Protein AF-A0A401QY74-F1 (afdb_monomer_lite)

pLDDT: mean 78.92, std 13.47, range [31.12, 91.25]

Secondary structure (DSSP, 8-state):
-PPPPPGGGS-HHHHHHHHTTT--HHHHHTT--GGGTTT-SSS-SSHHHHHHSTTTTHHHHHHT-EEEEEEETTEEEEEEE-HHHHHHHHHHHHHHHHHHHTT-HHHHHTTTT-EEE-TTT--EEEPP-S-HHHHHHHHHT---TTT------

Radius of gyration: 22.14 Å; chains: 1; bounding box: 48×48×56 Å

Organism: Streptomyces noursei (NCBI:txid1971)

Structure (mmCIF, N/CA/C/O backbone):
data_AF-A0A401QY74-F1
#
_entry.id   AF-A0A401QY74-F1
#
loop_
_atom_site.group_PDB
_atom_site.id
_atom_site.type_symbol
_atom_site.label_atom_id
_atom_site.label_alt_id
_atom_site.label_comp_id
_atom_site.label_asym_id
_atom_site.label_entity_id
_atom_site.label_se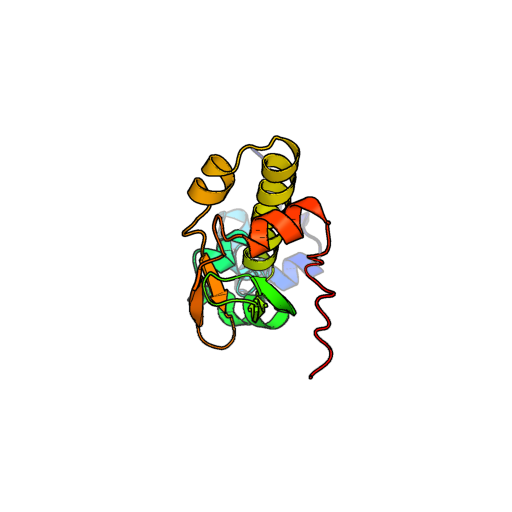q_id
_atom_site.pdbx_PDB_ins_code
_atom_site.Cartn_x
_atom_site.Cartn_y
_atom_site.Cartn_z
_atom_site.occupancy
_atom_site.B_iso_or_equiv
_atom_site.auth_seq_id
_atom_site.auth_comp_id
_atom_site.auth_asym_id
_atom_site.auth_atom_id
_atom_site.pdbx_PDB_model_num
ATOM 1 N N . MET A 1 1 ? 8.653 26.933 -15.887 1.00 36.81 1 MET A N 1
ATOM 2 C CA . MET A 1 1 ? 9.013 25.762 -16.717 1.00 36.81 1 MET A CA 1
ATOM 3 C C . MET A 1 1 ? 10.511 25.531 -16.574 1.00 36.81 1 MET A C 1
ATOM 5 O O . MET A 1 1 ? 11.247 26.499 -16.685 1.00 36.81 1 MET A O 1
ATOM 9 N N . ALA A 1 2 ? 10.967 24.319 -16.245 1.00 40.25 2 ALA A N 1
ATOM 10 C CA . ALA A 1 2 ? 12.402 24.033 -16.136 1.00 40.25 2 ALA A CA 1
ATOM 11 C C . ALA A 1 2 ? 13.040 24.069 -17.536 1.00 40.25 2 ALA A C 1
ATOM 13 O O . ALA A 1 2 ? 12.547 23.383 -18.432 1.00 40.25 2 ALA A O 1
ATOM 14 N N . SER A 1 3 ? 14.095 24.864 -17.740 1.00 54.78 3 SER A N 1
ATOM 15 C CA . SER A 1 3 ? 14.832 24.877 -19.007 1.00 54.78 3 SER A CA 1
ATOM 16 C C . SER A 1 3 ? 15.439 23.492 -19.255 1.00 54.78 3 SER A C 1
ATOM 18 O O . SER A 1 3 ? 16.047 22.888 -18.365 1.00 54.78 3 SER A O 1
ATOM 20 N N . ARG A 1 4 ? 15.223 22.935 -20.453 1.00 61.81 4 ARG A N 1
ATOM 21 C CA . ARG A 1 4 ? 15.915 21.708 -20.868 1.00 61.81 4 ARG A CA 1
ATOM 22 C C . ARG A 1 4 ? 17.410 22.027 -20.923 1.00 61.81 4 ARG A C 1
ATOM 24 O O . ARG A 1 4 ? 17.798 23.016 -21.532 1.00 61.81 4 ARG A O 1
ATOM 31 N N . ARG A 1 5 ? 18.231 21.219 -20.249 1.00 74.44 5 ARG A N 1
ATOM 32 C CA . ARG A 1 5 ? 19.694 21.310 -20.361 1.00 74.44 5 ARG A CA 1
ATOM 33 C C . ARG A 1 5 ? 20.094 20.862 -21.764 1.00 74.44 5 ARG A C 1
ATOM 35 O O . ARG A 1 5 ? 19.477 19.940 -22.279 1.00 74.44 5 ARG A O 1
ATOM 42 N N . GLU A 1 6 ? 21.093 21.492 -22.366 1.00 85.19 6 GLU A N 1
ATOM 43 C CA . GLU A 1 6 ? 21.646 21.061 -23.656 1.00 85.19 6 GLU A CA 1
ATOM 44 C C . GLU A 1 6 ? 22.296 19.672 -23.540 1.00 85.19 6 GLU A C 1
ATOM 46 O O . GLU A 1 6 ? 22.748 19.286 -22.458 1.00 85.19 6 GLU A O 1
ATOM 51 N N . TRP A 1 7 ? 22.366 18.909 -24.637 1.00 85.25 7 TRP A N 1
ATOM 52 C CA . TRP A 1 7 ? 22.944 17.555 -24.632 1.00 85.25 7 TRP A CA 1
ATOM 53 C C . TRP A 1 7 ? 24.395 17.528 -24.129 1.00 85.25 7 TRP A C 1
ATOM 55 O O . TRP A 1 7 ? 24.797 16.612 -23.413 1.00 85.25 7 TRP A O 1
ATOM 65 N N . SER A 1 8 ? 25.173 18.557 -24.466 1.00 86.56 8 SER A N 1
ATOM 66 C CA . SER A 1 8 ? 26.553 18.774 -24.010 1.00 86.56 8 SER A CA 1
ATOM 67 C C . SER A 1 8 ? 26.667 18.990 -22.498 1.00 86.56 8 SER A C 1
ATOM 69 O O . SER A 1 8 ? 27.698 18.671 -21.915 1.00 86.56 8 SER A O 1
ATOM 71 N N . ALA A 1 9 ? 25.610 19.488 -21.853 1.00 88.31 9 ALA A N 1
ATOM 72 C CA . ALA A 1 9 ? 25.554 19.724 -20.412 1.00 88.31 9 ALA A CA 1
ATOM 73 C C . ALA A 1 9 ? 25.134 18.474 -19.610 1.00 88.31 9 ALA A C 1
ATOM 75 O O . ALA A 1 9 ? 24.993 18.530 -18.384 1.00 88.31 9 ALA A O 1
ATOM 76 N N . LEU A 1 10 ? 24.885 17.346 -20.283 1.00 87.19 10 LEU A N 1
ATOM 77 C CA . LEU A 1 10 ? 24.572 16.070 -19.648 1.00 87.19 10 LEU A CA 1
ATOM 78 C C . LEU A 1 10 ? 25.852 15.334 -19.247 1.00 87.19 10 LEU A C 1
ATOM 80 O O . LEU A 1 10 ? 26.827 15.302 -19.992 1.00 87.19 10 LEU A O 1
ATOM 84 N N . SER A 1 11 ? 25.823 14.660 -18.095 1.00 88.31 11 SER A N 1
ATOM 85 C CA . SER A 1 11 ? 26.920 13.773 -17.702 1.00 88.31 11 SER A CA 1
ATOM 86 C C . SER A 1 11 ? 27.022 12.564 -18.635 1.00 88.31 11 SER A C 1
ATOM 88 O O . SER A 1 11 ? 26.013 12.072 -19.147 1.00 88.31 11 SER A O 1
ATOM 90 N N . ASP A 1 12 ? 28.232 12.035 -18.808 1.00 89.75 12 ASP A N 1
ATOM 91 C CA . ASP A 1 12 ? 28.524 10.883 -19.679 1.00 89.75 12 ASP A CA 1
ATOM 92 C C . ASP A 1 12 ? 27.645 9.676 -19.351 1.00 89.75 12 ASP A C 1
ATOM 94 O O . ASP A 1 12 ? 27.039 9.071 -20.232 1.00 89.75 12 ASP A O 1
ATOM 98 N N . GLY A 1 13 ? 27.476 9.378 -18.059 1.00 85.44 13 GLY A N 1
ATOM 99 C CA . GLY A 1 13 ? 26.622 8.280 -17.609 1.00 85.44 13 GLY A CA 1
ATOM 100 C C . GLY A 1 13 ? 25.136 8.481 -17.927 1.00 85.44 13 GLY A C 1
ATOM 101 O O . GLY A 1 13 ? 24.408 7.501 -18.110 1.00 85.44 13 GLY A O 1
ATOM 102 N N . TYR A 1 14 ? 24.666 9.729 -18.006 1.00 85.88 14 TYR A N 1
ATOM 103 C CA . TYR A 1 14 ? 23.292 10.030 -18.403 1.00 85.88 14 TYR A CA 1
ATOM 104 C C . TYR A 1 14 ? 23.121 9.960 -19.925 1.00 85.88 14 TYR A C 1
ATOM 106 O O . TYR A 1 14 ? 22.146 9.366 -20.383 1.00 85.88 14 TYR A O 1
ATOM 114 N N . ARG A 1 15 ? 24.101 10.446 -20.700 1.00 90.31 15 ARG A N 1
ATOM 115 C CA . ARG A 1 15 ? 24.144 10.293 -22.167 1.00 90.31 15 ARG A CA 1
ATOM 116 C C . ARG A 1 15 ? 24.141 8.821 -22.578 1.00 90.31 15 ARG A C 1
ATOM 118 O O . ARG A 1 15 ? 23.209 8.379 -23.241 1.00 90.31 15 ARG A O 1
ATOM 125 N N . ALA A 1 16 ? 25.041 8.017 -22.013 1.00 88.31 16 ALA A N 1
ATOM 126 C CA . ALA A 1 16 ? 25.101 6.573 -22.251 1.00 88.31 16 ALA A CA 1
ATOM 127 C C . ALA A 1 16 ? 23.817 5.824 -21.831 1.00 88.31 16 ALA A C 1
ATOM 129 O O . ALA A 1 16 ? 23.535 4.713 -22.287 1.00 88.31 16 ALA A O 1
ATOM 130 N N . ARG A 1 17 ? 23.021 6.379 -20.907 1.00 85.50 17 ARG A N 1
ATOM 131 C CA . ARG A 1 17 ? 21.716 5.814 -20.530 1.00 85.50 17 ARG A CA 1
ATOM 132 C C . ARG A 1 17 ? 20.640 6.127 -21.569 1.00 85.50 17 ARG A C 1
ATOM 134 O O . ARG A 1 17 ? 19.817 5.255 -21.844 1.00 85.50 17 ARG A O 1
ATOM 141 N N . LEU A 1 18 ? 20.638 7.346 -22.104 1.00 88.88 18 LEU A N 1
ATOM 142 C CA . LEU A 1 18 ? 19.733 7.781 -23.168 1.00 88.88 18 LEU A CA 1
ATOM 143 C C . LEU A 1 18 ? 20.008 7.007 -24.460 1.00 88.88 18 LEU A C 1
ATOM 145 O O . LEU A 1 18 ? 19.090 6.402 -25.014 1.00 88.88 18 LEU A O 1
ATOM 149 N N . GLU A 1 19 ? 21.278 6.899 -24.841 1.00 90.25 19 GLU A N 1
ATOM 150 C CA . GLU A 1 19 ? 21.724 6.182 -26.040 1.00 90.25 19 GLU A CA 1
ATOM 151 C C . GLU A 1 19 ? 21.367 4.691 -25.984 1.00 90.25 19 GLU A C 1
ATOM 153 O O . GLU A 1 19 ? 20.793 4.157 -26.930 1.00 90.25 19 GLU A O 1
ATOM 158 N N . ARG A 1 20 ? 21.558 4.020 -24.835 1.00 86.06 20 ARG A N 1
ATOM 159 C CA . ARG A 1 20 ? 21.109 2.622 -24.629 1.00 86.06 20 ARG A CA 1
ATOM 160 C C . ARG A 1 20 ? 19.603 2.411 -24.800 1.00 86.06 20 ARG A C 1
ATOM 162 O O . ARG A 1 20 ? 19.151 1.270 -24.881 1.00 86.06 20 ARG A O 1
ATOM 169 N N . LYS A 1 21 ? 18.808 3.479 -24.776 1.00 86.06 21 LYS A N 1
ATOM 170 C CA . LYS A 1 21 ? 17.360 3.451 -25.014 1.00 86.06 21 LYS A CA 1
ATOM 171 C C . LYS A 1 21 ? 16.972 4.034 -26.373 1.00 86.06 21 LYS A C 1
ATOM 173 O O . LYS A 1 21 ? 15.786 4.263 -26.589 1.00 86.06 21 LYS A O 1
ATOM 178 N N . GLY A 1 22 ? 17.943 4.236 -27.265 1.00 88.94 22 GLY A N 1
ATOM 179 C CA . GLY A 1 22 ? 17.730 4.756 -28.613 1.00 88.94 22 GLY A CA 1
ATOM 180 C C . GLY A 1 22 ? 17.427 6.253 -28.655 1.00 88.94 22 GLY A C 1
ATOM 181 O O . GLY A 1 22 ? 16.873 6.724 -29.639 1.00 88.94 22 GLY A O 1
ATOM 182 N N . ILE A 1 23 ? 17.733 6.993 -27.586 1.00 90.25 23 ILE A N 1
ATOM 183 C CA . ILE A 1 23 ? 17.584 8.449 -27.547 1.00 90.25 23 ILE A CA 1
ATOM 184 C C . ILE A 1 23 ? 18.964 9.046 -27.793 1.00 90.25 23 ILE A C 1
ATOM 186 O O . ILE A 1 23 ? 19.796 9.086 -26.887 1.00 90.25 23 ILE A O 1
ATOM 190 N N . ASP A 1 24 ? 19.196 9.479 -29.026 1.00 91.25 24 ASP A N 1
ATOM 191 C CA . ASP A 1 24 ? 20.388 10.225 -29.405 1.00 91.25 24 ASP A CA 1
ATOM 192 C C . ASP A 1 24 ? 20.229 11.728 -29.111 1.00 91.25 24 ASP A C 1
ATOM 194 O O . ASP A 1 24 ? 19.210 12.196 -28.584 1.00 91.25 24 ASP A O 1
ATOM 198 N N . ARG A 1 25 ? 21.266 12.499 -29.450 1.00 90.38 25 ARG A N 1
ATOM 199 C CA . ARG A 1 25 ? 21.287 13.952 -29.276 1.00 90.38 25 ARG A CA 1
ATOM 200 C C . ARG A 1 25 ? 20.093 14.637 -29.940 1.00 90.38 25 ARG A C 1
ATOM 202 O O . ARG A 1 25 ? 19.439 15.460 -29.301 1.00 90.38 25 ARG A O 1
ATOM 209 N N . ALA A 1 26 ? 19.803 14.287 -31.191 1.00 88.56 26 ALA A N 1
ATOM 210 C CA . ALA A 1 26 ? 18.740 14.917 -31.965 1.00 88.56 26 ALA A CA 1
ATOM 211 C C . ALA A 1 26 ? 17.360 14.614 -31.361 1.00 88.56 26 ALA A C 1
ATOM 213 O O . ALA A 1 26 ? 16.532 15.514 -31.200 1.00 88.56 26 ALA A O 1
ATOM 214 N N . ALA A 1 27 ? 17.123 13.370 -30.942 1.00 87.44 27 ALA A N 1
ATOM 215 C CA . ALA A 1 27 ? 15.905 12.965 -30.251 1.00 87.44 27 ALA A CA 1
ATOM 216 C C . ALA A 1 27 ? 15.744 13.692 -28.905 1.00 87.44 27 ALA A C 1
ATOM 218 O O . ALA A 1 27 ? 14.655 14.147 -28.556 1.00 87.44 27 ALA A O 1
ATOM 219 N N . TYR A 1 28 ? 16.821 13.846 -28.138 1.00 88.19 28 TYR A N 1
ATOM 220 C CA . TYR A 1 28 ? 16.780 14.550 -26.859 1.00 88.19 28 TYR A CA 1
ATOM 221 C C . TYR A 1 28 ? 16.468 16.043 -27.017 1.00 88.19 28 TYR A C 1
ATOM 223 O O . TYR A 1 28 ? 15.585 16.566 -26.331 1.00 88.19 28 TYR A O 1
ATOM 231 N N . GLU A 1 29 ? 17.165 16.719 -27.931 1.00 86.31 29 GLU A N 1
ATOM 232 C CA . GLU A 1 29 ? 17.024 18.160 -28.170 1.00 86.31 29 GLU A CA 1
ATOM 233 C C . GLU A 1 29 ? 15.667 18.500 -28.816 1.00 86.31 29 GLU A C 1
ATOM 235 O O . GLU A 1 29 ? 15.046 19.495 -28.442 1.00 86.31 29 GLU A O 1
ATOM 240 N N . SER A 1 30 ? 15.128 17.620 -29.672 1.00 86.19 30 SER A N 1
ATOM 241 C CA . SER A 1 30 ? 13.758 17.729 -30.212 1.00 86.19 30 SER A CA 1
ATOM 242 C C . SER A 1 30 ? 12.655 17.439 -29.182 1.00 86.19 30 SER A C 1
ATOM 244 O O . SER A 1 30 ? 11.476 17.695 -29.431 1.00 86.19 30 SER A O 1
ATOM 246 N N . GLY A 1 31 ? 13.019 16.966 -27.985 1.00 82.94 31 GLY A N 1
ATOM 247 C CA . GLY A 1 31 ? 12.098 16.785 -26.869 1.00 82.94 31 GLY A CA 1
ATOM 248 C C . GLY A 1 31 ? 11.434 15.413 -26.791 1.00 82.94 31 GLY A C 1
ATOM 249 O O . GLY A 1 31 ? 10.350 15.317 -26.206 1.00 82.94 31 GLY A O 1
ATOM 250 N N . ALA A 1 32 ? 12.070 14.365 -27.323 1.00 83.69 32 ALA A N 1
ATOM 251 C CA . ALA A 1 32 ? 11.608 12.989 -27.189 1.00 83.69 32 ALA A CA 1
ATOM 252 C C . ALA A 1 32 ? 11.346 12.602 -25.723 1.00 83.69 32 ALA A C 1
ATOM 254 O O . ALA A 1 32 ? 11.953 13.104 -24.769 1.00 83.69 32 ALA A O 1
ATOM 255 N N . SER A 1 33 ? 10.420 11.664 -25.531 1.00 82.00 33 SER A N 1
ATOM 256 C CA . SER A 1 33 ? 10.063 11.183 -24.199 1.00 82.00 33 SER A CA 1
ATOM 257 C C . SER A 1 33 ? 11.231 10.435 -23.550 1.00 82.00 33 SER A C 1
ATOM 259 O O . SER A 1 33 ? 11.589 9.333 -23.953 1.00 82.00 33 SER A O 1
ATOM 261 N N . LEU A 1 34 ? 11.776 10.992 -22.467 1.00 84.19 34 LEU A N 1
ATOM 262 C CA . LEU A 1 34 ? 12.875 10.384 -21.701 1.00 84.19 34 LEU A CA 1
ATOM 263 C C . LEU A 1 34 ? 12.405 9.273 -20.747 1.00 84.19 34 LEU A C 1
ATOM 265 O O . LEU A 1 34 ? 13.200 8.723 -19.982 1.00 84.19 34 LEU A O 1
ATOM 269 N N . LYS A 1 35 ? 11.104 8.961 -20.734 1.00 74.69 35 LYS A N 1
ATOM 270 C CA . LYS A 1 35 ? 10.482 8.068 -19.746 1.00 74.69 35 LYS A CA 1
ATOM 271 C C . LYS A 1 35 ? 11.110 6.672 -19.744 1.00 74.69 35 LYS A C 1
ATOM 273 O O . LYS A 1 35 ? 11.360 6.113 -18.678 1.00 74.69 35 LYS A O 1
ATOM 278 N N . SER A 1 36 ? 11.424 6.140 -20.925 1.00 68.81 36 SER A N 1
ATOM 279 C CA . SER A 1 36 ? 12.090 4.842 -21.097 1.00 68.81 36 SER A CA 1
ATOM 280 C C . SER A 1 36 ? 13.531 4.829 -20.562 1.00 68.81 36 SER A C 1
ATOM 282 O O . SER A 1 36 ? 13.995 3.797 -20.073 1.00 68.81 36 SER A O 1
ATOM 284 N N . ALA A 1 37 ? 14.222 5.972 -20.602 1.00 75.94 37 ALA A N 1
ATOM 285 C CA . ALA A 1 37 ? 15.604 6.137 -20.160 1.00 75.94 37 ALA A CA 1
ATOM 286 C C . ALA A 1 37 ? 15.755 6.519 -18.687 1.00 75.94 37 ALA A C 1
ATOM 288 O O . ALA A 1 37 ? 16.799 6.263 -18.096 1.00 75.94 37 ALA A O 1
ATOM 289 N N . ARG A 1 38 ? 14.717 7.055 -18.039 1.00 72.31 38 ARG A N 1
ATOM 290 C CA . ARG A 1 38 ? 14.754 7.356 -16.597 1.00 72.31 38 ARG A CA 1
ATOM 291 C C . ARG A 1 38 ? 14.745 6.111 -15.698 1.00 72.31 38 ARG A C 1
ATOM 293 O O . ARG A 1 38 ? 14.955 6.239 -14.501 1.00 72.31 38 ARG A O 1
ATOM 300 N N . GLY A 1 39 ? 14.580 4.909 -16.258 1.00 63.31 39 GLY A N 1
ATOM 301 C CA . GLY A 1 39 ? 14.676 3.648 -15.507 1.00 63.31 39 GLY A CA 1
ATOM 302 C C . GLY A 1 39 ? 13.422 3.288 -14.702 1.00 63.31 39 GLY A C 1
ATOM 303 O O . GLY A 1 39 ? 13.426 2.304 -13.973 1.00 63.31 39 GLY A O 1
ATOM 304 N N . HIS A 1 40 ? 12.325 4.029 -14.870 1.00 62.44 40 HIS A N 1
ATOM 305 C CA . HIS A 1 40 ? 11.055 3.806 -14.167 1.00 62.44 40 HIS A CA 1
ATOM 306 C C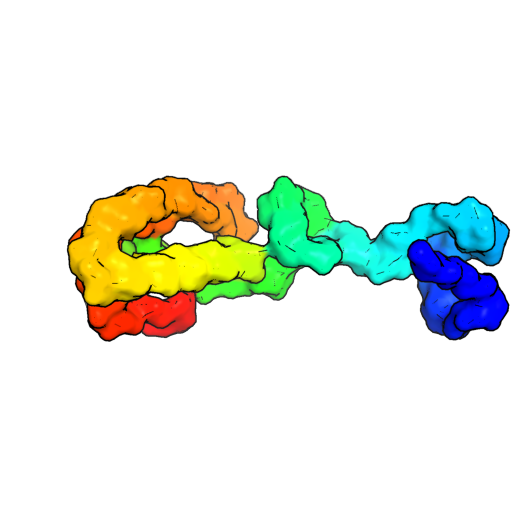 . HIS A 1 40 ? 10.117 2.814 -14.871 1.00 62.44 40 HIS A C 1
ATOM 308 O O . HIS A 1 40 ? 8.928 2.782 -14.573 1.00 62.44 40 HIS A O 1
ATOM 314 N N . ARG A 1 41 ? 10.600 2.009 -15.831 1.00 64.06 41 ARG A N 1
ATOM 315 C CA . ARG A 1 41 ? 9.706 1.117 -16.596 1.00 64.06 41 ARG A CA 1
ATOM 316 C C . ARG A 1 41 ? 8.973 0.133 -15.682 1.00 64.06 41 ARG A C 1
ATOM 318 O O . ARG A 1 41 ? 7.771 -0.025 -15.816 1.00 64.06 41 ARG A O 1
ATOM 325 N N . GLU A 1 42 ? 9.694 -0.459 -14.736 1.00 66.69 42 GLU A N 1
ATOM 326 C CA . GLU A 1 42 ? 9.147 -1.443 -13.790 1.00 66.69 42 GLU A CA 1
ATOM 327 C C . GLU A 1 42 ? 8.958 -0.877 -12.381 1.00 66.69 42 GLU A C 1
ATOM 329 O O . GLU A 1 42 ? 8.399 -1.539 -11.517 1.00 66.69 42 GLU A O 1
ATOM 334 N N . THR A 1 43 ? 9.450 0.337 -12.119 1.00 76.50 43 THR A N 1
ATOM 335 C CA . THR A 1 43 ? 9.350 1.000 -10.814 1.00 76.50 43 THR A CA 1
ATOM 336 C C . THR A 1 43 ? 8.494 2.248 -10.977 1.00 76.50 43 THR A C 1
ATOM 338 O O . THR A 1 43 ? 8.926 3.161 -11.682 1.00 76.50 43 THR A O 1
ATOM 341 N N . PRO A 1 44 ? 7.310 2.316 -10.348 1.00 76.50 44 PRO A N 1
ATOM 342 C CA . PRO A 1 44 ? 6.426 3.459 -10.496 1.00 76.50 44 PRO A CA 1
ATOM 343 C C . PRO A 1 44 ? 7.086 4.736 -9.962 1.00 76.50 44 PRO A C 1
ATOM 345 O O . PRO A 1 44 ? 7.914 4.684 -9.049 1.00 76.50 44 PRO A O 1
ATOM 348 N N . GLU A 1 45 ? 6.691 5.889 -10.502 1.00 74.19 45 GLU A N 1
ATOM 349 C CA . GLU A 1 45 ? 7.146 7.197 -10.008 1.00 74.19 45 GLU A CA 1
ATOM 350 C C . GLU A 1 45 ? 6.630 7.453 -8.583 1.00 74.19 45 GLU A C 1
ATOM 352 O O . GLU A 1 45 ? 7.370 7.947 -7.731 1.00 74.19 45 GLU A O 1
ATOM 357 N N . HIS A 1 46 ? 5.398 7.023 -8.280 1.00 77.50 46 HIS A N 1
ATOM 358 C CA . HIS A 1 46 ? 4.856 7.000 -6.924 1.00 77.50 46 HIS A CA 1
ATOM 359 C C . HIS A 1 46 ? 4.315 5.610 -6.546 1.00 77.50 46 HIS A C 1
ATOM 361 O O . HIS A 1 46 ? 3.654 4.975 -7.364 1.00 77.50 46 HIS A O 1
ATOM 367 N N . PRO A 1 47 ? 4.461 5.142 -5.286 1.00 74.81 47 PRO A N 1
ATOM 368 C CA . PRO A 1 47 ? 3.923 3.842 -4.860 1.00 74.81 47 PRO A CA 1
ATOM 369 C C . PRO A 1 47 ? 2.420 3.662 -5.129 1.00 74.81 47 PRO A C 1
ATOM 371 O O . PRO A 1 47 ? 1.980 2.562 -5.443 1.00 74.81 47 PRO A O 1
ATOM 374 N N . ARG A 1 48 ? 1.634 4.747 -5.072 1.00 76.44 48 ARG A N 1
ATOM 375 C CA . ARG A 1 48 ? 0.199 4.737 -5.415 1.00 76.44 48 ARG A CA 1
ATOM 376 C C . ARG A 1 48 ? -0.082 4.315 -6.861 1.00 76.44 48 ARG A C 1
ATOM 378 O O . ARG A 1 48 ? -1.148 3.774 -7.136 1.00 76.44 48 ARG A O 1
ATOM 385 N N . ASP A 1 49 ? 0.857 4.535 -7.780 1.00 78.12 49 ASP A N 1
ATOM 386 C CA . ASP A 1 49 ? 0.672 4.183 -9.188 1.00 78.12 49 ASP A CA 1
ATOM 387 C C . ASP A 1 49 ? 0.747 2.668 -9.397 1.00 78.12 49 ASP A C 1
ATOM 389 O O . ASP A 1 49 ? 0.061 2.160 -10.283 1.00 78.12 49 ASP A O 1
ATOM 393 N N . ALA A 1 50 ? 1.519 1.961 -8.559 1.00 79.81 50 ALA A N 1
ATOM 394 C CA . ALA A 1 50 ? 1.527 0.499 -8.511 1.00 79.81 50 ALA A CA 1
ATOM 395 C C . ALA A 1 50 ? 0.189 -0.065 -8.027 1.00 79.81 50 ALA A C 1
ATOM 397 O O . ALA A 1 50 ? -0.285 -1.037 -8.599 1.00 79.81 50 ALA A O 1
ATOM 398 N N . ALA A 1 51 ? -0.460 0.571 -7.049 1.00 72.00 51 ALA A N 1
ATOM 399 C CA . ALA A 1 51 ? -1.792 0.155 -6.609 1.00 72.00 51 ALA A CA 1
ATOM 400 C C . ALA A 1 51 ? -2.872 0.411 -7.678 1.00 72.00 51 ALA A C 1
ATOM 402 O O . ALA A 1 51 ? -3.787 -0.388 -7.832 1.00 72.00 51 ALA A O 1
ATOM 403 N N . ARG A 1 52 ? -2.772 1.513 -8.441 1.00 77.06 52 ARG A N 1
ATOM 404 C CA . ARG A 1 52 ? -3.742 1.844 -9.505 1.00 77.06 52 ARG A CA 1
ATOM 405 C C . ARG A 1 52 ? -3.588 0.969 -10.753 1.00 77.06 52 ARG A C 1
ATOM 407 O O . ARG A 1 52 ? -4.558 0.763 -11.473 1.00 77.06 52 ARG A O 1
ATOM 414 N N . ARG A 1 53 ? -2.367 0.516 -11.046 1.00 77.94 53 ARG A N 1
ATOM 415 C CA . ARG A 1 53 ? -2.032 -0.322 -12.209 1.00 77.94 53 ARG A CA 1
ATOM 416 C C . ARG A 1 53 ? -1.242 -1.547 -11.747 1.00 77.94 53 ARG A C 1
ATOM 418 O O . ARG A 1 53 ? -0.038 -1.627 -11.990 1.00 77.94 53 ARG A O 1
ATOM 425 N N . PRO A 1 54 ? -1.900 -2.475 -11.037 1.00 72.12 54 PRO A N 1
ATOM 426 C CA . PRO A 1 54 ? -1.223 -3.582 -10.374 1.00 72.12 54 PRO A CA 1
ATOM 427 C C . PRO A 1 54 ? -0.473 -4.486 -11.354 1.00 72.12 54 PRO A C 1
ATOM 429 O O . PRO A 1 54 ? 0.641 -4.909 -11.052 1.00 72.12 54 PRO A O 1
ATOM 432 N N . THR A 1 55 ? -1.037 -4.703 -12.542 1.00 78.12 55 THR A N 1
ATOM 433 C CA . THR A 1 55 ? -0.460 -5.517 -13.620 1.00 78.12 55 THR A CA 1
ATOM 434 C C . THR A 1 55 ? 0.872 -4.961 -14.120 1.00 78.12 55 THR A C 1
ATOM 436 O O . THR A 1 55 ? 1.854 -5.699 -14.210 1.00 78.12 55 THR A O 1
ATOM 439 N N . ASP A 1 56 ? 0.939 -3.649 -14.360 1.00 77.31 56 ASP A N 1
ATOM 440 C CA . ASP A 1 56 ? 2.107 -2.964 -14.934 1.00 77.31 56 ASP A CA 1
ATOM 441 C C . ASP A 1 56 ? 3.315 -2.966 -13.985 1.00 77.31 56 ASP A C 1
ATOM 443 O O . ASP A 1 56 ? 4.461 -2.854 -14.421 1.00 77.31 56 ASP A O 1
ATOM 447 N N . PHE A 1 57 ? 3.065 -3.076 -12.677 1.00 81.56 57 PHE A N 1
ATOM 448 C CA . PHE A 1 57 ? 4.079 -2.934 -11.632 1.00 81.56 57 PHE A CA 1
ATOM 449 C C . PHE A 1 57 ? 4.204 -4.169 -10.735 1.00 81.56 57 PHE A C 1
ATOM 451 O O . PHE A 1 57 ? 4.714 -4.064 -9.618 1.00 81.56 57 PHE A O 1
ATOM 458 N N . THR A 1 58 ? 3.789 -5.343 -11.219 1.00 81.62 58 THR A N 1
ATOM 459 C CA . THR A 1 58 ? 3.809 -6.608 -10.463 1.00 81.62 58 THR A CA 1
ATOM 460 C C . THR A 1 58 ? 5.169 -6.862 -9.797 1.00 81.62 58 THR A C 1
ATOM 462 O O . THR A 1 58 ? 5.242 -7.039 -8.581 1.00 81.62 58 THR A O 1
ATOM 465 N N . ALA A 1 59 ? 6.271 -6.761 -10.550 1.00 82.00 59 ALA A N 1
ATOM 466 C CA . ALA A 1 59 ? 7.623 -6.973 -10.022 1.00 82.00 59 ALA A CA 1
ATOM 467 C C . ALA A 1 59 ? 7.993 -5.991 -8.892 1.00 82.00 59 ALA A C 1
ATOM 469 O O . ALA A 1 59 ? 8.605 -6.375 -7.893 1.00 82.00 59 ALA A O 1
ATOM 470 N N . TYR A 1 60 ? 7.593 -4.720 -9.008 1.00 83.94 60 TYR A N 1
ATOM 471 C CA . TYR A 1 60 ? 7.809 -3.729 -7.954 1.00 83.94 60 TYR A CA 1
ATOM 472 C C . TYR A 1 60 ? 6.980 -4.020 -6.704 1.00 83.94 60 TYR A C 1
ATOM 474 O O . TYR A 1 60 ? 7.504 -3.880 -5.593 1.00 83.94 60 TYR A O 1
ATOM 482 N N . ARG A 1 61 ? 5.713 -4.420 -6.875 1.00 85.62 61 ARG A N 1
ATOM 483 C CA . ARG A 1 61 ? 4.815 -4.770 -5.768 1.00 85.62 61 ARG A CA 1
ATOM 484 C C . ARG A 1 61 ? 5.385 -5.943 -4.981 1.00 85.62 61 ARG A C 1
ATOM 486 O O . ARG A 1 61 ? 5.637 -5.777 -3.792 1.00 85.62 61 ARG A O 1
ATOM 493 N N . VAL A 1 62 ? 5.714 -7.046 -5.657 1.00 85.12 62 VAL A N 1
ATOM 494 C CA . VAL A 1 62 ? 6.288 -8.263 -5.052 1.00 85.12 62 VAL A CA 1
ATOM 495 C C . VAL A 1 62 ? 7.598 -7.965 -4.320 1.00 85.12 62 VAL A C 1
ATOM 497 O O . VAL A 1 62 ? 7.749 -8.322 -3.151 1.00 85.12 62 VAL A O 1
ATOM 500 N N . ARG A 1 63 ? 8.532 -7.244 -4.960 1.00 85.56 63 ARG A N 1
ATOM 501 C CA . ARG A 1 63 ? 9.847 -6.918 -4.376 1.00 85.56 63 ARG A CA 1
ATOM 502 C C . ARG A 1 63 ? 9.750 -6.115 -3.078 1.00 85.56 63 ARG A C 1
ATOM 504 O O . ARG A 1 63 ? 10.614 -6.235 -2.217 1.00 85.56 63 ARG A O 1
ATOM 511 N N . ASN A 1 64 ? 8.730 -5.269 -2.946 1.00 84.88 64 ASN A N 1
ATOM 512 C CA . ASN A 1 64 ? 8.547 -4.390 -1.786 1.00 84.88 64 ASN A CA 1
ATOM 513 C C . ASN A 1 64 ? 7.456 -4.871 -0.820 1.00 84.88 64 ASN A C 1
ATOM 515 O O . ASN A 1 64 ? 7.114 -4.142 0.128 1.00 84.88 64 ASN A O 1
ATOM 519 N N . ALA A 1 65 ? 6.886 -6.049 -1.074 1.00 88.06 65 ALA A N 1
ATOM 520 C CA . ALA A 1 65 ? 5.816 -6.590 -0.266 1.00 88.06 65 ALA A CA 1
ATOM 521 C C . ALA A 1 65 ? 6.347 -7.176 1.045 1.00 88.06 65 ALA A C 1
ATOM 523 O O . ALA A 1 65 ? 7.445 -7.731 1.098 1.00 88.06 65 ALA A O 1
ATOM 524 N N . LYS A 1 66 ? 5.558 -7.051 2.113 1.00 87.81 66 LYS A N 1
ATOM 525 C CA . LYS A 1 66 ? 5.863 -7.626 3.427 1.00 87.81 66 LYS A CA 1
ATOM 526 C C . LYS A 1 66 ? 4.645 -8.347 3.986 1.00 87.81 66 LYS A C 1
ATOM 528 O O . LYS A 1 66 ? 3.519 -7.905 3.771 1.00 87.81 66 LYS A O 1
ATOM 533 N N . ASN A 1 67 ? 4.901 -9.403 4.751 1.00 88.50 67 ASN A N 1
ATOM 534 C CA . ASN A 1 67 ? 3.871 -10.100 5.512 1.00 88.50 67 ASN A CA 1
ATOM 535 C C . ASN A 1 67 ? 3.421 -9.227 6.680 1.00 88.50 67 ASN A C 1
ATOM 537 O O . ASN A 1 67 ? 4.246 -8.860 7.518 1.00 88.50 67 ASN A O 1
ATOM 541 N N . ILE A 1 68 ? 2.132 -8.914 6.730 1.00 85.12 68 ILE A N 1
ATOM 542 C CA . ILE A 1 68 ? 1.508 -8.087 7.761 1.00 85.12 68 ILE A CA 1
ATOM 543 C C . ILE A 1 68 ? 0.233 -8.751 8.240 1.00 85.12 68 ILE A C 1
ATOM 545 O O . ILE A 1 68 ? -0.491 -9.382 7.473 1.00 85.12 68 ILE A O 1
ATOM 549 N N . ASN A 1 69 ? -0.034 -8.580 9.527 1.00 83.62 69 ASN A N 1
ATOM 550 C CA . ASN A 1 69 ? -1.288 -8.998 10.116 1.00 83.62 69 ASN A CA 1
ATOM 551 C C . ASN A 1 69 ? -2.321 -7.889 9.940 1.00 83.62 69 ASN A C 1
ATOM 553 O O . ASN A 1 69 ? -2.088 -6.733 10.301 1.00 83.62 69 ASN A O 1
ATOM 557 N N . VAL A 1 70 ? -3.459 -8.258 9.377 1.00 83.75 70 VAL A N 1
ATOM 558 C CA . VAL A 1 70 ? -4.558 -7.364 9.057 1.00 83.75 70 VAL A CA 1
ATOM 559 C C . VAL A 1 70 ? -5.809 -7.874 9.745 1.00 83.75 70 VAL A C 1
ATOM 561 O O . VAL A 1 70 ? -6.144 -9.053 9.652 1.00 83.75 70 VAL A O 1
ATOM 564 N N . LEU A 1 71 ? -6.492 -6.982 10.459 1.00 84.25 71 LEU A N 1
ATOM 565 C CA . LEU A 1 71 ? -7.777 -7.301 11.057 1.00 84.25 71 LEU A CA 1
ATOM 566 C C . LEU A 1 71 ? -8.874 -7.155 10.001 1.00 84.25 71 LEU A C 1
ATOM 568 O O . LEU A 1 71 ? -9.054 -6.077 9.431 1.00 84.25 71 LEU A O 1
ATOM 572 N N . THR A 1 72 ? -9.593 -8.242 9.765 1.00 84.44 72 THR A N 1
ATOM 573 C CA . THR A 1 72 ? -10.758 -8.328 8.879 1.00 84.44 72 THR A CA 1
ATOM 574 C C . THR A 1 72 ? -12.017 -8.572 9.710 1.00 84.44 72 THR A C 1
ATOM 576 O O . THR A 1 72 ? -11.927 -8.769 10.924 1.00 84.44 72 THR A O 1
ATOM 579 N N . ASN A 1 73 ? -13.195 -8.549 9.084 1.00 77.62 73 ASN A N 1
ATOM 580 C CA . ASN A 1 73 ? -14.446 -8.860 9.788 1.00 77.62 73 ASN A CA 1
ATOM 581 C C . ASN A 1 73 ? -14.472 -10.303 10.322 1.00 77.62 73 ASN A C 1
ATOM 583 O O . ASN A 1 73 ? -15.078 -10.545 11.359 1.00 77.62 73 ASN A O 1
ATOM 587 N N . ASP A 1 74 ? -13.753 -11.218 9.667 1.00 79.56 74 ASP A N 1
ATOM 588 C CA . ASP A 1 74 ? -13.657 -12.635 10.046 1.00 79.56 74 ASP A CA 1
ATOM 589 C C . ASP A 1 74 ? -12.486 -12.913 11.007 1.00 79.56 74 ASP A C 1
ATOM 591 O O . ASP A 1 74 ? -12.137 -14.060 11.277 1.00 79.56 74 ASP A O 1
ATOM 595 N N . GLY A 1 75 ? -11.844 -11.856 11.515 1.00 79.75 75 GLY A N 1
ATOM 596 C CA . GLY A 1 75 ? -10.709 -11.942 12.425 1.00 79.75 75 GLY A CA 1
ATOM 597 C C . GLY A 1 75 ? -9.375 -11.593 11.772 1.00 79.75 75 GLY A C 1
ATOM 598 O O . GLY A 1 75 ? -9.295 -10.885 10.762 1.00 79.75 75 GLY A O 1
ATOM 599 N N . LEU A 1 76 ? -8.288 -12.023 12.407 1.00 83.38 76 LEU A N 1
ATOM 600 C CA . LEU A 1 76 ? -6.940 -11.641 12.010 1.00 83.38 76 LEU A CA 1
ATOM 601 C C . LEU A 1 76 ? -6.408 -12.530 10.879 1.00 83.38 76 LEU A C 1
ATOM 603 O O . LEU A 1 76 ? -6.321 -13.744 11.031 1.00 83.38 76 LEU A O 1
ATOM 607 N N . ARG A 1 77 ? -5.968 -11.918 9.776 1.00 85.12 77 ARG A N 1
ATOM 608 C CA . ARG A 1 77 ? -5.328 -12.605 8.644 1.00 85.12 77 ARG A CA 1
ATOM 609 C C . ARG A 1 77 ? -3.891 -12.125 8.465 1.00 85.12 77 ARG A C 1
ATOM 611 O O . ARG A 1 77 ? -3.622 -10.926 8.532 1.00 85.12 77 ARG A O 1
ATOM 618 N N . ARG A 1 78 ? -2.964 -13.047 8.198 1.00 87.31 78 ARG A N 1
ATOM 619 C CA . ARG A 1 78 ? -1.585 -12.723 7.807 1.00 87.31 78 ARG A CA 1
ATOM 620 C C . ARG A 1 78 ? -1.485 -12.722 6.289 1.00 87.31 78 ARG A C 1
ATOM 622 O O . ARG A 1 78 ? -1.676 -13.765 5.678 1.00 87.31 78 ARG A O 1
ATOM 629 N N . ILE A 1 79 ? -1.197 -11.564 5.705 1.00 88.81 79 ILE A N 1
ATOM 630 C CA . ILE A 1 79 ? -1.258 -11.347 4.254 1.00 88.81 79 ILE A CA 1
ATOM 631 C C . ILE A 1 79 ? -0.031 -10.594 3.756 1.00 88.81 79 ILE A C 1
ATOM 633 O O . ILE A 1 79 ? 0.605 -9.850 4.515 1.00 88.81 79 ILE A O 1
ATOM 637 N N . ARG A 1 80 ? 0.321 -10.774 2.483 1.00 89.81 80 ARG A N 1
ATOM 638 C CA . ARG A 1 80 ? 1.502 -10.135 1.901 1.00 89.81 80 ARG A CA 1
ATOM 639 C C . ARG A 1 80 ? 1.107 -8.879 1.134 1.00 89.81 80 ARG A C 1
ATOM 641 O O . ARG A 1 80 ? 0.524 -8.943 0.059 1.00 89.81 80 ARG A O 1
ATOM 648 N N . LEU A 1 81 ? 1.457 -7.715 1.682 1.00 88.75 81 LEU A N 1
ATOM 649 C CA . LEU A 1 81 ? 1.036 -6.416 1.147 1.00 88.75 81 LEU A CA 1
ATOM 650 C C . LEU A 1 81 ? 2.197 -5.606 0.585 1.00 88.75 81 LEU A C 1
ATOM 652 O O . LEU A 1 81 ? 3.261 -5.500 1.206 1.00 88.75 81 LEU A O 1
ATOM 656 N N . ASP A 1 82 ? 1.958 -4.948 -0.547 1.00 88.44 82 ASP A N 1
ATOM 657 C CA . ASP A 1 82 ? 2.888 -3.983 -1.127 1.00 88.44 82 ASP A CA 1
ATOM 658 C C . ASP A 1 82 ? 3.006 -2.696 -0.288 1.00 88.44 82 ASP A C 1
ATOM 660 O O . ASP A 1 82 ? 2.328 -2.484 0.714 1.00 88.44 82 ASP A O 1
ATOM 664 N N . LYS A 1 83 ? 3.894 -1.783 -0.685 1.00 85.75 83 LYS A N 1
ATOM 665 C CA . LYS A 1 83 ? 4.103 -0.532 0.059 1.00 85.75 83 LYS A CA 1
ATOM 666 C C . LYS A 1 83 ? 2.846 0.351 0.164 1.00 85.75 83 LYS A C 1
ATOM 668 O O . LYS A 1 83 ? 2.684 1.026 1.181 1.00 85.75 83 LYS A O 1
ATOM 673 N N . ALA A 1 84 ? 2.003 0.395 -0.863 1.00 86.00 84 ALA A N 1
ATOM 674 C CA . ALA A 1 84 ? 0.826 1.256 -0.888 1.00 86.00 84 ALA A CA 1
ATOM 675 C C . ALA A 1 84 ? -0.279 0.705 0.021 1.00 86.00 84 ALA A C 1
ATOM 677 O O . ALA A 1 84 ? -0.802 1.442 0.858 1.00 86.00 84 ALA A O 1
ATOM 678 N N . ASP A 1 85 ? -0.570 -0.589 -0.069 1.00 87.62 85 ASP A N 1
ATOM 679 C CA . ASP A 1 85 ? -1.591 -1.234 0.754 1.00 87.62 85 ASP A CA 1
ATOM 680 C C . ASP A 1 85 ? -1.187 -1.278 2.233 1.00 87.62 85 ASP A C 1
ATOM 682 O O . ASP A 1 85 ? -2.008 -1.008 3.109 1.00 87.62 85 ASP A O 1
ATOM 686 N N . ARG A 1 86 ? 0.106 -1.441 2.538 1.00 87.69 86 ARG A N 1
ATOM 687 C CA . ARG A 1 86 ? 0.627 -1.263 3.907 1.00 87.69 86 ARG A CA 1
ATOM 688 C C . ARG A 1 86 ? 0.339 0.118 4.488 1.00 87.69 86 ARG A C 1
ATOM 690 O O . ARG A 1 86 ? 0.000 0.241 5.665 1.00 87.69 86 ARG A O 1
ATOM 697 N N . SER A 1 87 ? 0.458 1.161 3.667 1.00 85.25 87 SER A N 1
ATOM 698 C CA . SER A 1 87 ? 0.123 2.524 4.082 1.00 85.25 87 SER A CA 1
ATOM 699 C C . SER A 1 87 ? -1.370 2.672 4.384 1.00 85.25 87 SER A C 1
ATOM 701 O O . SER A 1 87 ? -1.713 3.388 5.324 1.00 85.25 87 SER A O 1
ATOM 703 N N . LYS A 1 88 ? -2.252 1.990 3.638 1.00 87.62 88 LYS A N 1
ATOM 704 C CA . LYS A 1 88 ? -3.697 1.989 3.916 1.00 87.62 88 LYS A CA 1
ATOM 705 C C . LYS A 1 88 ? -4.003 1.334 5.260 1.00 87.62 88 LYS A C 1
ATOM 707 O O . LYS A 1 88 ? -4.725 1.927 6.052 1.00 87.62 88 LYS A O 1
ATOM 712 N N . VAL A 1 89 ? -3.396 0.180 5.561 1.00 87.69 89 VAL A N 1
ATOM 713 C CA . VAL A 1 89 ? -3.550 -0.488 6.870 1.00 87.69 89 VAL A CA 1
ATOM 714 C C . VAL A 1 89 ? -3.137 0.444 8.014 1.00 87.69 89 VAL A C 1
ATOM 716 O O . VAL A 1 89 ? -3.865 0.590 8.994 1.00 87.69 89 VAL A O 1
ATOM 719 N N . ALA A 1 90 ? -1.999 1.132 7.883 1.00 85.12 90 ALA A N 1
ATOM 720 C CA . ALA A 1 90 ? -1.532 2.069 8.905 1.00 85.12 90 ALA A CA 1
ATOM 721 C C . ALA A 1 90 ? -2.472 3.279 9.082 1.00 85.12 90 ALA A C 1
ATOM 723 O O . ALA A 1 90 ? -2.728 3.704 10.210 1.00 85.12 90 ALA A O 1
ATOM 724 N N . GLN A 1 91 ? -3.004 3.830 7.987 1.00 86.31 91 GLN A N 1
ATOM 725 C CA . GLN A 1 91 ? -3.975 4.929 8.027 1.00 86.31 91 GLN A CA 1
ATOM 726 C C . GLN A 1 91 ? -5.294 4.494 8.669 1.00 86.31 91 GLN A C 1
ATOM 728 O O . GLN A 1 91 ? -5.786 5.186 9.561 1.00 86.31 91 GLN A O 1
ATOM 733 N N . HIS A 1 92 ? -5.809 3.328 8.272 1.00 86.19 92 HIS A N 1
ATOM 734 C CA . HIS A 1 92 ? -6.998 2.704 8.853 1.00 86.19 92 HIS A CA 1
ATOM 735 C C . HIS A 1 92 ? -6.848 2.553 10.364 1.00 86.19 92 HIS A C 1
ATOM 737 O O . HIS A 1 92 ? -7.695 2.988 11.138 1.00 86.19 92 HIS A O 1
ATOM 743 N N . TRP A 1 93 ? -5.703 2.039 10.806 1.00 84.56 93 TRP A N 1
ATOM 744 C CA . TRP A 1 93 ? -5.404 1.881 12.223 1.00 84.56 93 TRP A CA 1
ATOM 745 C C . TRP A 1 93 ? -5.331 3.206 12.986 1.00 84.56 93 TRP A C 1
ATOM 747 O O . TRP A 1 93 ? -5.880 3.342 14.081 1.00 84.56 93 TRP A O 1
ATOM 757 N N . ASN A 1 94 ? -4.651 4.204 12.425 1.00 85.81 94 ASN A N 1
ATOM 758 C CA . ASN A 1 94 ? -4.552 5.516 13.057 1.00 85.81 94 ASN A CA 1
ATOM 759 C C . ASN A 1 94 ? -5.923 6.191 13.181 1.00 85.81 94 ASN A C 1
ATOM 761 O O . ASN A 1 94 ? -6.196 6.810 14.211 1.00 85.81 94 ASN A O 1
ATOM 765 N N . ALA A 1 95 ? -6.796 6.013 12.187 1.00 86.62 95 ALA A N 1
ATOM 766 C CA . ALA A 1 95 ? -8.179 6.463 12.255 1.00 86.62 95 ALA A CA 1
ATOM 767 C C . ALA A 1 95 ? -8.963 5.712 13.345 1.00 86.62 95 ALA A C 1
ATOM 769 O O . ALA A 1 95 ? -9.576 6.357 14.195 1.00 86.62 95 ALA A O 1
ATOM 770 N N . ALA A 1 96 ? -8.866 4.379 13.405 1.00 85.56 96 ALA A N 1
ATOM 771 C CA . ALA A 1 96 ? -9.537 3.573 14.428 1.00 85.56 96 ALA A CA 1
ATOM 772 C C . ALA A 1 96 ? -9.138 3.998 15.852 1.00 85.56 96 ALA A C 1
ATOM 774 O O . ALA A 1 96 ? -10.007 4.264 16.682 1.00 85.56 96 ALA A O 1
ATOM 775 N N . LYS A 1 97 ? -7.834 4.157 16.125 1.00 86.25 97 LYS A N 1
ATOM 776 C CA . LYS A 1 97 ? -7.319 4.664 17.414 1.00 86.25 97 LYS A CA 1
ATOM 777 C C . LYS A 1 97 ? -7.871 6.043 17.761 1.00 86.25 97 LYS 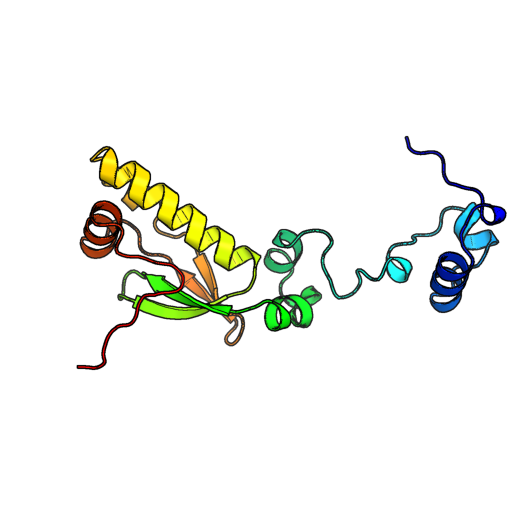A C 1
ATOM 779 O O . LYS A 1 97 ? -8.285 6.278 18.896 1.00 86.25 97 LYS A O 1
ATOM 784 N N . LEU A 1 98 ? -7.870 6.962 16.793 1.00 89.00 98 LEU A N 1
ATOM 785 C CA . LEU A 1 98 ? -8.365 8.322 16.993 1.00 89.00 98 LEU A CA 1
ATOM 786 C C . LEU A 1 98 ? -9.844 8.321 17.390 1.00 89.00 98 LEU A C 1
ATOM 788 O O . LEU A 1 98 ? -10.227 9.020 18.330 1.00 89.00 98 LEU A O 1
ATOM 792 N N . TRP A 1 99 ? -10.669 7.547 16.689 1.00 88.62 99 TRP A N 1
ATOM 793 C CA . TRP A 1 99 ? -12.105 7.491 16.941 1.00 88.62 99 TRP A CA 1
ATOM 794 C C . TRP A 1 99 ? -12.453 6.709 18.206 1.00 88.62 99 TRP A C 1
ATOM 796 O O . TRP A 1 99 ? -13.320 7.153 18.957 1.00 88.62 99 TRP A O 1
ATOM 806 N N . ALA A 1 100 ? -11.718 5.636 18.514 1.00 86.88 100 ALA A N 1
ATOM 807 C CA . ALA A 1 100 ? -11.862 4.899 19.768 1.00 86.88 100 ALA A CA 1
ATOM 808 C C . ALA A 1 100 ? -11.556 5.799 20.974 1.00 86.88 100 ALA A C 1
ATOM 810 O O . ALA A 1 100 ? -12.340 5.846 21.920 1.00 86.88 100 ALA A O 1
ATOM 811 N N . LYS A 1 101 ? -10.483 6.604 20.903 1.00 87.31 101 LYS A N 1
ATOM 812 C CA . LYS A 1 101 ? -10.151 7.602 21.935 1.00 87.31 101 LYS A CA 1
ATOM 813 C C . LYS A 1 101 ? -11.258 8.644 22.125 1.00 87.31 101 LYS A C 1
ATOM 815 O O . LYS A 1 101 ? -11.460 9.122 23.235 1.00 87.31 101 LYS A O 1
ATOM 820 N N . LYS A 1 102 ? -11.964 9.002 21.051 1.00 88.75 102 LYS A N 1
ATOM 821 C CA . LYS A 1 102 ? -13.075 9.966 21.073 1.00 88.75 102 LYS A CA 1
ATOM 822 C C . LYS A 1 102 ? -14.428 9.339 21.431 1.00 88.75 102 LYS A C 1
ATOM 824 O O . LYS A 1 102 ? -15.416 10.061 21.448 1.00 88.75 102 LYS A O 1
ATOM 829 N N . GLY A 1 103 ? -14.496 8.024 21.657 1.00 85.44 103 GLY A N 1
ATOM 830 C CA . GLY A 1 103 ? -15.760 7.314 21.882 1.00 85.44 103 GLY A CA 1
ATOM 831 C C . GLY A 1 103 ? -16.702 7.314 20.669 1.00 85.44 103 GLY A C 1
ATOM 832 O O . GLY A 1 103 ? -17.889 7.065 20.821 1.00 85.44 103 GLY A O 1
ATOM 833 N N . GLN A 1 104 ? -16.197 7.601 19.464 1.00 87.00 104 GLN A N 1
ATOM 834 C CA . GLN A 1 104 ? -17.002 7.729 18.243 1.00 87.00 104 GLN A CA 1
ATOM 835 C C . GLN A 1 104 ? -17.022 6.408 17.469 1.00 87.00 104 GLN A C 1
ATOM 837 O O . GLN A 1 104 ? -16.381 6.295 16.423 1.00 87.00 104 GLN A O 1
ATOM 842 N N . ALA A 1 105 ? -17.739 5.407 17.991 1.00 80.44 105 ALA A N 1
ATOM 843 C CA . ALA A 1 105 ? -17.838 4.087 17.366 1.00 80.44 105 ALA A CA 1
ATOM 844 C C . ALA A 1 105 ? -18.356 4.176 15.918 1.00 80.44 105 ALA A C 1
ATOM 846 O O . ALA A 1 105 ? -17.716 3.644 15.021 1.00 80.44 105 ALA A O 1
ATOM 847 N N . ASP A 1 106 ? -19.397 4.964 15.646 1.00 85.19 106 ASP A N 1
ATOM 848 C CA . ASP A 1 106 ? -19.990 5.082 14.301 1.00 85.19 106 ASP A CA 1
ATOM 849 C C . ASP A 1 106 ? -18.988 5.489 13.210 1.00 85.19 106 ASP A C 1
ATOM 851 O O . ASP A 1 106 ? -19.086 5.060 12.060 1.00 85.19 106 ASP A O 1
ATOM 855 N N . LYS A 1 107 ? -17.965 6.278 13.563 1.00 85.31 107 LYS A N 1
ATOM 856 C CA . LYS A 1 107 ? -16.912 6.669 12.616 1.00 85.31 107 LYS A CA 1
ATOM 857 C C . LYS A 1 107 ? -15.949 5.542 12.287 1.00 85.31 107 LYS A C 1
ATOM 859 O O . LYS A 1 107 ? -15.392 5.535 11.196 1.00 85.31 107 LYS A O 1
ATOM 864 N N . ILE A 1 108 ? -15.759 4.601 13.204 1.00 80.50 108 ILE A N 1
ATOM 865 C CA . ILE A 1 108 ? -15.036 3.363 12.922 1.00 80.50 108 ILE A CA 1
ATOM 866 C C . ILE A 1 108 ? -15.911 2.474 12.017 1.00 80.50 108 ILE A C 1
ATOM 868 O O . ILE A 1 108 ? -15.380 1.808 11.134 1.00 80.50 108 ILE A O 1
ATOM 872 N N . SER A 1 109 ?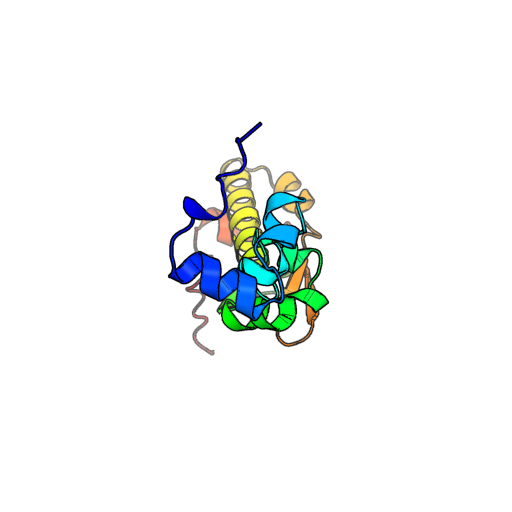 -17.247 2.501 12.160 1.00 79.00 109 SER A N 1
ATOM 873 C CA . SER A 1 109 ? -18.157 1.701 11.322 1.00 79.00 109 SER A CA 1
ATOM 874 C C . SER A 1 109 ? -18.122 2.196 9.885 1.00 79.00 109 SER A C 1
ATOM 876 O O . SER A 1 109 ? -18.038 1.400 8.957 1.00 79.00 109 SER A O 1
ATOM 878 N N . ALA A 1 110 ? -18.093 3.518 9.708 1.00 83.12 110 ALA A N 1
ATOM 879 C CA . ALA A 1 110 ? -17.974 4.168 8.408 1.00 83.12 110 ALA A CA 1
ATOM 880 C C . ALA A 1 110 ? -16.638 3.890 7.688 1.00 83.12 110 ALA A C 1
ATOM 882 O O . ALA A 1 110 ? -16.511 4.194 6.506 1.00 83.12 110 ALA A O 1
ATOM 883 N N . MET A 1 111 ? -15.641 3.322 8.378 1.00 81.19 111 MET A N 1
ATOM 884 C CA . MET A 1 111 ? -14.389 2.868 7.764 1.00 81.19 111 MET A CA 1
ATOM 885 C C . MET A 1 111 ? -14.485 1.446 7.186 1.00 81.19 111 MET A C 1
ATOM 887 O O . MET A 1 111 ? -13.531 0.985 6.556 1.00 81.19 111 MET A O 1
ATOM 891 N N . ALA A 1 112 ? -15.599 0.736 7.401 1.00 79.06 112 ALA A N 1
ATOM 892 C CA . ALA A 1 112 ? -15.837 -0.563 6.782 1.00 79.06 112 ALA A CA 1
ATOM 893 C C . ALA A 1 112 ? -15.790 -0.452 5.248 1.00 79.06 112 ALA A C 1
ATOM 895 O O . ALA A 1 112 ? -16.244 0.531 4.664 1.00 79.06 112 ALA A O 1
ATOM 896 N N . GLY A 1 113 ? -15.238 -1.473 4.590 1.00 78.81 113 GLY A N 1
ATOM 897 C CA . GLY A 1 113 ? -15.158 -1.537 3.126 1.00 78.81 113 GLY A CA 1
ATOM 898 C C . GLY A 1 113 ? -13.868 -0.976 2.520 1.00 78.81 113 GLY A C 1
ATOM 899 O O . GLY A 1 113 ? -13.667 -1.101 1.314 1.00 78.81 113 GLY A O 1
ATOM 900 N N . ILE A 1 114 ? -12.950 -0.427 3.325 1.00 87.62 114 ILE A N 1
ATOM 901 C CA . ILE A 1 114 ? -11.576 -0.186 2.864 1.00 87.62 114 ILE A CA 1
ATOM 902 C C . ILE A 1 114 ? -10.935 -1.538 2.551 1.00 87.62 114 ILE A C 1
ATOM 904 O O . ILE A 1 114 ? -10.887 -2.409 3.415 1.00 87.62 114 ILE A O 1
ATOM 908 N N . THR A 1 115 ? -10.419 -1.708 1.333 1.00 91.19 115 THR A N 1
ATOM 909 C CA . THR A 1 115 ? -9.761 -2.948 0.910 1.00 91.19 115 THR A CA 1
ATOM 910 C C . THR A 1 115 ? -8.266 -2.768 0.652 1.00 91.19 115 THR A C 1
ATOM 912 O O . THR A 1 115 ? -7.778 -1.705 0.235 1.00 91.19 115 THR A O 1
ATOM 915 N N . VAL A 1 116 ? -7.530 -3.846 0.905 1.00 89.81 116 VAL A N 1
ATOM 916 C CA . VAL A 1 116 ? -6.118 -4.031 0.550 1.00 89.81 116 VAL A CA 1
ATOM 917 C C . VAL A 1 116 ? -5.992 -5.266 -0.327 1.00 89.81 116 VAL A C 1
ATOM 919 O O . VAL A 1 116 ? -6.797 -6.180 -0.185 1.00 89.81 116 VAL A O 1
ATOM 922 N N . GLN A 1 117 ? -5.017 -5.307 -1.231 1.00 90.75 117 GLN A N 1
ATOM 923 C CA . GLN A 1 117 ? -4.864 -6.450 -2.123 1.00 90.75 117 GLN A CA 1
ATOM 924 C C . GLN A 1 117 ? -3.686 -7.321 -1.688 1.00 90.75 117 GLN A C 1
ATOM 926 O O . GLN A 1 117 ? -2.569 -6.822 -1.534 1.00 90.75 117 GLN A O 1
ATOM 931 N N . ASP A 1 118 ? -3.924 -8.620 -1.528 1.00 90.12 118 ASP A N 1
ATOM 932 C CA . ASP A 1 118 ? -2.840 -9.581 -1.349 1.00 90.12 118 ASP A CA 1
ATOM 933 C C . ASP A 1 118 ? -2.023 -9.675 -2.646 1.00 90.12 118 ASP A C 1
ATOM 935 O O . ASP A 1 118 ? -2.565 -9.849 -3.739 1.00 90.12 118 ASP A O 1
ATOM 939 N N . VAL A 1 119 ? -0.709 -9.500 -2.539 1.00 88.62 119 VAL A N 1
ATOM 940 C CA . VAL A 1 119 ? 0.192 -9.497 -3.695 1.00 88.62 119 VAL A CA 1
ATOM 941 C C . VAL A 1 119 ? 0.398 -10.903 -4.262 1.00 88.62 119 VAL A C 1
ATOM 943 O O . VAL A 1 119 ? 0.655 -11.022 -5.459 1.00 88.62 119 VAL A O 1
ATOM 946 N N . ASP A 1 120 ? 0.288 -11.944 -3.437 1.00 86.25 120 ASP A N 1
ATOM 947 C CA . ASP A 1 120 ? 0.503 -13.327 -3.857 1.00 86.25 120 ASP A CA 1
ATOM 948 C C . ASP A 1 120 ? -0.750 -13.893 -4.552 1.00 86.25 120 ASP A C 1
ATOM 950 O O . ASP A 1 120 ? -0.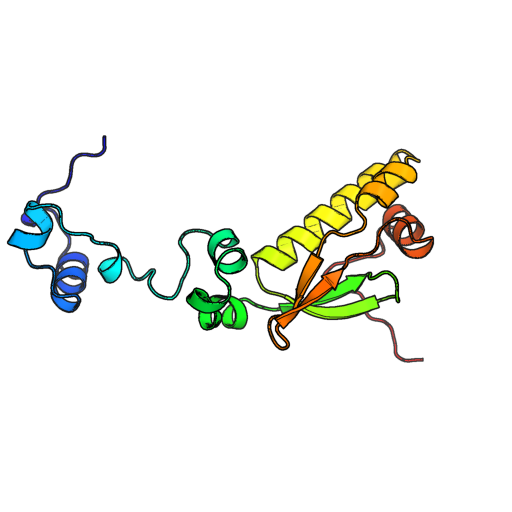629 -14.572 -5.572 1.00 86.25 120 ASP A O 1
ATOM 954 N N . THR A 1 121 ? -1.953 -13.591 -4.047 1.00 86.94 121 THR A N 1
ATOM 955 C CA . THR A 1 121 ? -3.216 -14.140 -4.590 1.00 86.94 121 THR A CA 1
ATOM 956 C C . THR A 1 121 ? -4.001 -13.166 -5.471 1.00 86.94 121 THR A C 1
ATOM 958 O O . THR A 1 121 ? -4.861 -13.589 -6.242 1.00 86.94 121 THR A O 1
ATOM 961 N N . GLY A 1 122 ? -3.747 -11.859 -5.365 1.00 85.25 122 GLY A N 1
ATOM 962 C CA . GLY A 1 122 ? -4.553 -10.818 -6.008 1.00 85.25 122 GLY A CA 1
ATOM 963 C C . GLY A 1 122 ? -5.917 -10.573 -5.347 1.00 85.25 122 GLY A C 1
ATOM 964 O O . GLY A 1 122 ? -6.676 -9.729 -5.833 1.00 85.25 122 GLY A O 1
ATOM 965 N N . GLU A 1 123 ? -6.232 -11.272 -4.252 1.00 88.94 123 GLU A N 1
ATOM 966 C CA . GLU A 1 123 ? -7.483 -11.143 -3.498 1.00 88.94 123 GLU A CA 1
ATOM 967 C C . GLU A 1 123 ? -7.616 -9.738 -2.891 1.00 88.94 123 GLU A C 1
ATOM 969 O O . GLU A 1 123 ? -6.677 -9.221 -2.284 1.00 88.94 123 GLU A O 1
ATOM 974 N N . ASN A 1 124 ? -8.798 -9.127 -3.017 1.00 90.81 124 ASN A N 1
ATOM 975 C CA . ASN A 1 124 ? -9.133 -7.894 -2.307 1.00 90.81 124 ASN A CA 1
ATOM 976 C C . ASN A 1 124 ? -9.703 -8.230 -0.929 1.00 90.81 124 ASN A C 1
ATOM 978 O O . ASN A 1 124 ? -10.787 -8.795 -0.817 1.00 90.81 124 ASN A O 1
ATOM 982 N N . ILE A 1 125 ? -8.989 -7.826 0.113 1.00 89.62 125 ILE A N 1
ATOM 983 C CA . ILE A 1 125 ? -9.278 -8.169 1.499 1.00 89.62 125 ILE A CA 1
ATOM 984 C C . ILE A 1 125 ? -9.855 -6.935 2.204 1.00 89.62 125 ILE A C 1
ATOM 986 O O . ILE A 1 125 ? -9.160 -5.916 2.309 1.00 89.62 125 ILE A O 1
ATOM 990 N N . PRO A 1 126 ? -11.114 -6.983 2.677 1.00 91.06 126 PRO A N 1
ATOM 991 C CA . PRO A 1 126 ? -11.724 -5.880 3.404 1.00 91.06 126 PRO A CA 1
ATOM 992 C C . PRO A 1 126 ? -11.161 -5.775 4.826 1.00 91.06 126 PRO A C 1
ATOM 994 O O . PRO A 1 126 ? -11.091 -6.754 5.570 1.00 91.06 126 PRO A O 1
ATOM 997 N N . LEU A 1 127 ? -10.779 -4.561 5.213 1.00 87.81 127 LEU A N 1
ATOM 998 C CA . LEU A 1 127 ? -10.375 -4.233 6.575 1.00 87.81 127 LEU A CA 1
ATOM 999 C C . LEU A 1 127 ? -11.601 -4.168 7.490 1.00 87.81 127 LEU A C 1
ATOM 1001 O O . LEU A 1 127 ? -12.677 -3.730 7.074 1.00 87.81 127 LEU A O 1
ATOM 1005 N N . ALA A 1 128 ? -11.421 -4.565 8.750 1.00 83.00 128 ALA A N 1
ATOM 1006 C CA . ALA A 1 128 ? -12.479 -4.517 9.751 1.00 83.00 128 ALA A CA 1
ATOM 1007 C C . ALA A 1 128 ? -13.004 -3.085 9.953 1.00 83.00 128 ALA A C 1
ATOM 1009 O O . ALA A 1 128 ? -12.217 -2.145 10.084 1.00 83.00 128 ALA A O 1
ATOM 1010 N N . GLY A 1 129 ? -14.329 -2.933 10.010 1.00 79.56 129 GLY A N 1
ATOM 1011 C CA . GLY A 1 129 ? -14.997 -1.724 10.512 1.00 79.56 129 GLY A CA 1
ATOM 1012 C C . GLY A 1 129 ? -15.106 -1.742 12.040 1.00 79.56 129 GLY A C 1
ATOM 1013 O O . GLY A 1 129 ? -14.199 -2.216 12.721 1.00 79.56 129 GLY A O 1
ATOM 1014 N N . VAL A 1 130 ? -16.232 -1.293 12.611 1.00 67.12 130 VAL A N 1
ATOM 1015 C CA . VAL A 1 130 ? -16.534 -1.569 14.033 1.00 67.12 130 VAL A CA 1
ATOM 1016 C C . VAL A 1 130 ? -16.824 -3.046 14.203 1.00 67.12 130 VAL A C 1
ATOM 1018 O O . VAL A 1 130 ? -17.964 -3.488 14.136 1.00 67.12 130 VAL A O 1
ATOM 1021 N N . SER A 1 131 ? -15.773 -3.812 14.455 1.00 68.25 131 SER A N 1
ATOM 1022 C CA . SER A 1 131 ? -15.877 -4.997 15.288 1.00 68.25 131 SER A CA 1
ATOM 1023 C C . SER A 1 131 ? -15.536 -4.609 16.728 1.00 68.25 131 SER A C 1
ATOM 1025 O O . SER A 1 131 ? -14.751 -3.683 16.974 1.00 68.25 131 SER A O 1
ATOM 1027 N N . MET A 1 132 ? -16.130 -5.310 17.698 1.00 64.81 132 MET A N 1
ATOM 1028 C CA . MET A 1 132 ? -15.791 -5.129 19.115 1.00 64.81 132 MET A CA 1
ATOM 1029 C C . MET A 1 132 ? -14.284 -5.337 19.343 1.00 64.81 132 MET A C 1
ATOM 1031 O O . MET A 1 132 ? -13.664 -4.599 20.112 1.00 64.81 132 MET A O 1
ATOM 1035 N N . ASP A 1 133 ? -13.684 -6.240 18.566 1.00 73.94 133 ASP A N 1
ATOM 1036 C CA . ASP A 1 133 ? -12.248 -6.494 18.537 1.00 73.94 133 ASP A CA 1
ATOM 1037 C C . ASP A 1 133 ? -11.445 -5.294 18.027 1.00 73.94 133 ASP A C 1
ATOM 1039 O O . ASP A 1 133 ? -10.484 -4.897 18.685 1.00 73.94 1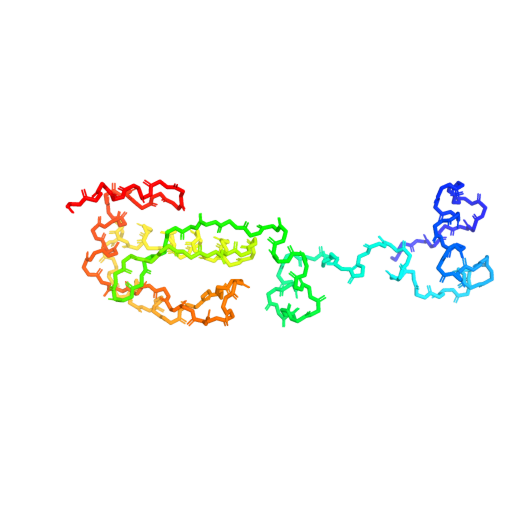33 ASP A O 1
ATOM 1043 N N . LEU A 1 134 ? -11.833 -4.650 16.913 1.00 73.94 134 LEU A N 1
ATOM 1044 C CA . LEU A 1 134 ? -11.102 -3.477 16.415 1.00 73.94 134 LEU A CA 1
ATOM 1045 C C . LEU A 1 134 ? -11.155 -2.329 17.420 1.00 73.94 134 LEU A C 1
ATOM 1047 O O . LEU A 1 134 ? -10.141 -1.671 17.649 1.00 73.94 134 LEU A O 1
ATOM 1051 N N . TRP A 1 135 ? -12.316 -2.083 18.028 1.00 71.25 135 TRP A N 1
ATOM 1052 C CA . TRP A 1 135 ? -12.469 -1.010 19.007 1.00 71.25 135 TRP A CA 1
ATOM 1053 C C . TRP A 1 135 ? -11.622 -1.257 20.262 1.00 71.25 135 TRP A C 1
ATOM 1055 O O . TRP A 1 135 ? -10.901 -0.359 20.705 1.00 71.25 135 TRP A O 1
ATOM 1065 N N . GLN A 1 136 ? -11.643 -2.480 20.804 1.00 76.25 136 GLN A N 1
ATOM 1066 C CA . GLN A 1 136 ? -10.819 -2.856 21.957 1.00 76.25 136 GLN A CA 1
ATOM 1067 C C . GLN A 1 136 ? -9.325 -2.806 21.631 1.00 76.25 136 GLN A C 1
ATOM 1069 O O . GLN A 1 136 ? -8.532 -2.256 22.401 1.00 76.25 136 GLN A O 1
ATOM 1074 N N . LEU A 1 137 ? -8.921 -3.315 20.467 1.00 77.56 137 LEU A N 1
ATOM 1075 C CA . LEU A 1 137 ? -7.541 -3.222 20.001 1.00 77.56 137 LEU A CA 1
ATOM 1076 C C . LEU A 1 137 ? -7.125 -1.756 19.868 1.00 77.56 137 LEU A C 1
ATOM 1078 O O . LEU A 1 137 ? -6.088 -1.371 20.408 1.00 77.56 137 LEU A O 1
ATOM 1082 N N . ALA A 1 138 ? -7.940 -0.921 19.220 1.00 79.19 138 ALA A N 1
ATOM 1083 C CA . ALA A 1 138 ? -7.696 0.511 19.035 1.00 79.19 138 ALA A CA 1
ATOM 1084 C C . ALA A 1 138 ? -7.552 1.258 20.364 1.00 79.19 138 ALA A C 1
ATOM 1086 O O . ALA A 1 138 ? -6.671 2.108 20.500 1.00 79.19 138 ALA A O 1
ATOM 1087 N N . LYS A 1 139 ? -8.368 0.912 21.361 1.00 77.06 139 LYS A N 1
ATOM 1088 C CA . LYS A 1 139 ? -8.295 1.486 22.707 1.00 77.06 139 LYS A CA 1
ATOM 1089 C C . LYS A 1 139 ? -7.043 1.042 23.469 1.00 77.06 139 LYS A C 1
ATOM 1091 O O . LYS A 1 139 ? -6.449 1.845 24.181 1.00 77.06 139 LYS A O 1
ATOM 1096 N N . THR A 1 140 ? -6.639 -0.219 23.320 1.00 77.88 140 THR A N 1
ATOM 1097 C CA . THR A 1 140 ? -5.500 -0.817 24.044 1.00 77.88 140 THR A CA 1
ATOM 1098 C C . THR A 1 140 ? -4.154 -0.636 23.341 1.00 77.88 140 THR A C 1
ATOM 1100 O O . THR A 1 140 ? -3.112 -0.882 23.943 1.00 77.88 140 THR A O 1
ATOM 1103 N N . GLY A 1 141 ? -4.148 -0.229 22.069 1.00 66.75 141 GLY A N 1
ATOM 1104 C CA . GLY A 1 141 ? -2.939 -0.054 21.264 1.00 66.75 141 GLY A CA 1
ATOM 1105 C C . GLY A 1 141 ? -2.268 -1.359 20.818 1.00 66.75 141 GLY A C 1
ATOM 1106 O O . GLY A 1 141 ? -1.190 -1.305 20.236 1.00 66.75 141 GLY A O 1
ATOM 1107 N N . ARG A 1 142 ? -2.889 -2.527 21.040 1.00 65.94 142 ARG A N 1
ATOM 1108 C CA . ARG A 1 142 ? -2.277 -3.858 20.827 1.00 65.94 142 ARG A CA 1
ATOM 1109 C C . ARG A 1 142 ? -2.188 -4.325 19.368 1.00 65.94 142 ARG A C 1
ATOM 1111 O O . ARG A 1 142 ? -1.783 -5.452 19.106 1.00 65.94 142 ARG A O 1
ATOM 1118 N N . MET A 1 143 ? -2.523 -3.474 18.405 1.00 61.53 143 MET A N 1
ATOM 1119 C CA . MET A 1 143 ? -2.438 -3.797 16.981 1.00 61.53 143 MET A CA 1
ATOM 1120 C C . MET A 1 143 ? -1.162 -3.185 16.394 1.00 61.53 143 MET A C 1
ATOM 1122 O O . MET A 1 143 ? -1.161 -2.105 15.803 1.00 61.53 143 MET A O 1
ATOM 1126 N N . ASN A 1 144 ? -0.031 -3.850 16.603 1.00 53.34 144 ASN A N 1
ATOM 1127 C CA . ASN A 1 144 ? 1.194 -3.493 15.899 1.00 53.34 144 ASN A CA 1
ATOM 1128 C C . ASN A 1 144 ? 1.164 -4.162 14.527 1.00 53.34 144 ASN A C 1
ATOM 1130 O O . ASN A 1 144 ? 1.136 -5.387 14.428 1.00 53.34 144 ASN A O 1
ATOM 1134 N N . VAL A 1 145 ? 1.217 -3.343 13.476 1.00 51.34 145 VAL A N 1
ATOM 1135 C CA . VAL A 1 145 ? 1.219 -3.749 12.058 1.00 51.34 145 VAL A CA 1
ATOM 1136 C C . VAL A 1 145 ? 2.332 -4.772 11.751 1.00 51.34 145 VAL A C 1
ATOM 1138 O O . VAL A 1 145 ? 2.227 -5.527 10.793 1.00 51.34 145 VAL A O 1
ATOM 1141 N N . GLU A 1 146 ? 3.357 -4.868 12.605 1.00 44.59 146 GLU A N 1
ATOM 1142 C CA . GLU A 1 146 ? 4.453 -5.841 12.501 1.00 44.59 146 GLU A CA 1
ATOM 1143 C C . GLU A 1 146 ? 4.483 -6.908 13.619 1.00 44.59 146 GLU A C 1
ATOM 1145 O O . GLU A 1 146 ? 5.232 -7.870 13.490 1.00 44.59 146 GLU A O 1
ATOM 1150 N N . SER A 1 147 ? 3.697 -6.794 14.704 1.00 42.47 147 SER A N 1
ATOM 1151 C CA . SER A 1 147 ? 3.925 -7.597 15.925 1.00 42.47 147 SER A CA 1
ATOM 1152 C C . SER A 1 147 ? 2.710 -8.327 16.501 1.00 42.47 147 SER A C 1
ATOM 1154 O O . SER A 1 147 ? 2.698 -8.623 17.696 1.00 42.47 147 SER A O 1
ATOM 1156 N N . ILE A 1 148 ? 1.707 -8.678 15.692 1.00 43.75 148 ILE A N 1
ATOM 1157 C CA . ILE A 1 148 ? 0.708 -9.654 16.162 1.00 43.75 148 ILE A CA 1
ATOM 1158 C C . ILE A 1 148 ? 1.315 -11.060 16.077 1.00 43.75 148 ILE A C 1
ATOM 1160 O O . ILE A 1 148 ? 1.118 -11.809 15.123 1.00 43.75 148 ILE A O 1
ATOM 1164 N N . TYR A 1 149 ? 2.139 -11.368 17.075 1.00 35.81 149 TYR A N 1
ATOM 1165 C CA . TYR A 1 149 ? 2.386 -12.730 17.514 1.00 35.81 149 TYR A CA 1
ATOM 1166 C C . TYR A 1 149 ? 1.081 -13.194 18.168 1.00 35.81 149 TYR A C 1
ATOM 1168 O O . TYR A 1 149 ? 0.706 -12.693 19.227 1.00 35.81 149 TYR A O 1
ATOM 1176 N N . VAL A 1 150 ? 0.366 -14.104 17.517 1.00 38.62 150 VAL A N 1
ATOM 1177 C CA . VAL A 1 150 ? -0.547 -14.998 18.230 1.00 38.62 150 VAL A CA 1
ATOM 1178 C C . VAL A 1 150 ? 0.322 -16.211 18.564 1.00 38.62 150 VAL A C 1
ATOM 1180 O O . VAL A 1 150 ? 0.802 -16.848 17.622 1.00 38.62 150 VAL A O 1
ATOM 1183 N N . PRO A 1 151 ? 0.633 -16.507 19.841 1.00 31.12 151 PRO A N 1
ATOM 1184 C CA . PRO A 1 151 ? 1.153 -17.825 20.168 1.00 31.12 151 PRO A CA 1
ATOM 1185 C C . PRO A 1 151 ? 0.083 -18.816 19.719 1.00 31.12 151 PRO A C 1
ATOM 1187 O O . PRO A 1 151 ? -1.086 -18.643 20.065 1.00 31.12 151 PRO A O 1
ATOM 1190 N N . ALA A 1 152 ? 0.467 -19.788 18.894 1.00 32.53 152 ALA A N 1
ATOM 1191 C CA . ALA A 1 152 ? -0.408 -20.907 18.587 1.00 32.53 152 ALA A CA 1
ATOM 1192 C C . ALA A 1 152 ? -0.891 -21.507 19.918 1.00 32.53 152 ALA A C 1
ATOM 1194 O O . ALA A 1 152 ? -0.063 -21.798 20.785 1.00 32.53 152 ALA A O 1
ATOM 1195 N N . ALA A 1 153 ? -2.212 -21.578 20.088 1.00 35.47 153 ALA A N 1
ATOM 1196 C CA . ALA A 1 153 ? -2.834 -22.390 21.126 1.00 35.47 153 ALA A CA 1
ATOM 1197 C C . ALA A 1 153 ? -2.794 -23.859 20.697 1.00 35.47 153 ALA A C 1
ATOM 1199 O O . ALA A 1 153 ? -2.939 -24.102 19.474 1.00 35.47 153 ALA A O 1
#

Foldseek 3Di:
DDDQDQPVPDDPVLQVLCVVVVCHRVCVVVPHDCPSSVPCQQPPPDQVVCVVVVPSNLVQQVVQWDFWWAQAPVGIDTATGGPVLLVVRVVLLVQLLVCLVVVNLVSLQVQWPDWGAGSVPRDTTTGDRDDVVSSVCSPVVVRDRHDPDDPDD

Sequence (153 aa):
MASRREWSALSDGYRARLERKGIDRAAYESGASLKSARGHRETPEHPRDAARRPTDFTAYRVRNAKNINVLTNDGLRRIRLDKADRSKVAQHWNAAKLWAKKGQADKISAMAGITVQDVDTGENIPLAGVSMDLWQLAKTGRMNVESIYVPAA